Protein AF-A0A355QIZ3-F1 (afdb_monomer_lite)

Foldseek 3Di:
DVPVLVVVQVVVVVVVVVVVVVLVVVLVVVLVPDDPVCSVVSNVVSVVCCVPVVVCCLQPVQLCVQQAPVHPDGDCPDPVRNVSNVQSHQCDPNNDDDPPDRPPD

Structure (mmCIF, N/CA/C/O backbone):
data_AF-A0A355QIZ3-F1
#
_entry.id   AF-A0A355QIZ3-F1
#
loop_
_atom_site.group_PDB
_atom_site.id
_atom_site.type_symbol
_atom_site.label_atom_id
_atom_site.label_alt_id
_atom_site.label_comp_id
_atom_site.label_asym_id
_atom_site.label_entity_id
_atom_site.label_seq_id
_atom_site.pdbx_PDB_ins_code
_atom_site.Cartn_x
_atom_site.Cartn_y
_atom_site.Cartn_z
_atom_site.occupancy
_atom_site.B_iso_or_equiv
_atom_site.auth_seq_id
_atom_site.auth_comp_id
_atom_site.auth_asym_id
_atom_site.auth_atom_id
_atom_site.pdbx_PDB_model_num
ATOM 1 N N . MET A 1 1 ? 10.668 -21.746 -20.930 1.00 47.59 1 MET A N 1
ATOM 2 C CA . MET A 1 1 ? 10.768 -21.618 -19.464 1.00 47.59 1 MET A CA 1
ATOM 3 C C . MET A 1 1 ? 9.447 -21.060 -18.918 1.00 47.59 1 MET A C 1
ATOM 5 O O . MET A 1 1 ? 9.456 -20.136 -18.138 1.00 47.59 1 MET A O 1
ATOM 9 N N . MET A 1 2 ? 8.300 -21.641 -19.312 1.00 53.12 2 MET A N 1
ATOM 10 C CA . MET A 1 2 ? 6.946 -21.130 -18.993 1.00 53.12 2 MET A CA 1
ATOM 11 C C . MET A 1 2 ? 6.433 -21.500 -17.587 1.00 53.12 2 MET A C 1
ATOM 13 O O . MET A 1 2 ? 5.256 -21.334 -17.286 1.00 53.12 2 MET A O 1
ATOM 17 N N . GLY A 1 3 ? 7.290 -22.087 -16.752 1.00 60.09 3 GLY A N 1
ATOM 18 C CA . GLY A 1 3 ? 6.928 -22.477 -15.392 1.00 60.09 3 GLY A CA 1
ATOM 19 C C . GLY A 1 3 ? 7.207 -21.383 -14.370 1.00 60.09 3 GLY A C 1
ATOM 20 O O . GLY A 1 3 ? 6.487 -21.309 -13.388 1.00 60.09 3 GLY A O 1
ATOM 21 N N . ASP A 1 4 ? 8.213 -20.538 -14.591 1.00 66.38 4 ASP A N 1
ATOM 22 C CA . ASP A 1 4 ? 8.712 -19.615 -13.565 1.00 66.38 4 ASP A CA 1
ATOM 23 C C . ASP A 1 4 ? 7.880 -18.322 -13.491 1.00 66.38 4 ASP A C 1
ATOM 25 O O . ASP A 1 4 ? 7.643 -17.800 -12.400 1.00 66.38 4 ASP A O 1
ATOM 29 N N . ASP A 1 5 ? 7.343 -17.873 -14.628 1.00 70.31 5 ASP A N 1
ATOM 30 C CA . ASP A 1 5 ? 6.569 -16.630 -14.745 1.00 70.31 5 ASP A CA 1
ATOM 31 C C . ASP A 1 5 ? 5.273 -16.689 -13.912 1.00 70.31 5 ASP A C 1
ATOM 33 O O . ASP A 1 5 ? 4.962 -15.754 -13.177 1.00 70.31 5 ASP A O 1
ATOM 37 N N . ILE A 1 6 ? 4.571 -17.834 -13.908 1.00 76.19 6 ILE A N 1
ATOM 38 C CA . ILE A 1 6 ? 3.338 -18.026 -13.119 1.00 76.19 6 ILE A CA 1
ATOM 39 C C . ILE A 1 6 ? 3.612 -18.038 -11.604 1.00 76.19 6 ILE A C 1
ATOM 41 O O . ILE A 1 6 ? 2.784 -17.584 -10.811 1.00 76.19 6 ILE A O 1
ATOM 45 N N . PHE A 1 7 ? 4.770 -18.558 -11.174 1.00 78.38 7 PHE A N 1
ATOM 46 C CA . PHE A 1 7 ? 5.146 -18.572 -9.758 1.00 78.38 7 PHE A CA 1
ATOM 47 C C . PHE A 1 7 ? 5.500 -17.169 -9.276 1.00 78.38 7 PHE A C 1
ATOM 49 O O . PHE A 1 7 ? 5.104 -16.791 -8.171 1.00 78.38 7 PHE A O 1
ATOM 56 N N . ILE A 1 8 ? 6.214 -16.405 -10.104 1.00 79.12 8 ILE A N 1
ATOM 57 C CA . ILE A 1 8 ? 6.561 -15.011 -9.832 1.00 79.12 8 ILE A CA 1
ATOM 58 C C . ILE A 1 8 ? 5.293 -14.154 -9.793 1.00 79.12 8 ILE A C 1
ATOM 60 O O . ILE A 1 8 ? 5.085 -13.425 -8.825 1.00 79.12 8 ILE A O 1
ATOM 64 N N . GLU A 1 9 ? 4.408 -14.294 -10.778 1.00 76.62 9 GLU A N 1
ATOM 65 C CA . GLU A 1 9 ? 3.134 -13.576 -10.846 1.00 76.62 9 GLU A CA 1
ATOM 66 C C . GLU A 1 9 ? 2.270 -13.850 -9.600 1.00 76.62 9 GLU A C 1
ATOM 68 O O . GLU A 1 9 ? 1.844 -12.925 -8.901 1.00 76.62 9 GLU A O 1
ATOM 73 N N . ASN A 1 10 ? 2.096 -15.123 -9.234 1.00 82.44 10 ASN A N 1
ATOM 74 C CA . ASN A 1 10 ? 1.375 -15.500 -8.020 1.00 82.44 10 ASN A CA 1
ATOM 75 C C . ASN A 1 10 ? 2.050 -14.957 -6.747 1.00 82.44 10 ASN A C 1
ATOM 77 O O . ASN A 1 10 ? 1.364 -14.499 -5.833 1.00 82.44 10 ASN A O 1
ATOM 81 N N . TYR A 1 11 ? 3.384 -14.978 -6.670 1.00 82.50 11 TYR A N 1
ATOM 82 C CA . TYR A 1 11 ? 4.115 -14.406 -5.539 1.00 82.50 11 TYR A CA 1
ATOM 83 C C . TYR A 1 11 ? 3.855 -12.898 -5.403 1.00 82.50 11 TYR A C 1
ATOM 85 O O . TYR A 1 11 ? 3.556 -12.431 -4.300 1.00 82.50 11 TYR A O 1
ATOM 93 N N . TYR A 1 12 ? 3.885 -12.140 -6.501 1.00 79.69 12 TYR A N 1
ATOM 94 C CA . TYR A 1 12 ? 3.567 -10.710 -6.491 1.00 79.69 12 TYR A CA 1
ATOM 95 C C . TYR A 1 12 ? 2.130 -10.444 -6.024 1.00 79.69 12 TYR A C 1
ATOM 97 O O . TYR A 1 12 ? 1.926 -9.653 -5.102 1.00 79.69 12 TYR A O 1
ATOM 105 N N . PHE A 1 13 ? 1.129 -11.140 -6.570 1.00 80.69 13 PHE A N 1
ATOM 106 C CA . PHE A 1 13 ? -0.266 -10.908 -6.175 1.00 80.69 13 PHE A CA 1
ATOM 107 C C . PHE A 1 13 ? -0.554 -11.301 -4.720 1.00 80.69 13 PHE A C 1
ATOM 109 O O . PHE A 1 13 ? -1.237 -10.570 -4.000 1.00 80.69 13 PHE A O 1
ATOM 116 N N . VAL A 1 14 ? -0.002 -12.421 -4.248 1.00 86.50 14 VAL A N 1
ATOM 117 C CA . VAL A 1 14 ? -0.225 -12.900 -2.877 1.00 86.50 14 VAL A CA 1
ATOM 118 C C . VAL A 1 14 ? 0.477 -12.008 -1.848 1.00 86.50 14 VAL A C 1
ATOM 120 O O . VAL A 1 14 ? -0.107 -11.674 -0.813 1.00 86.50 14 VAL A O 1
ATOM 123 N N . THR A 1 15 ? 1.712 -11.576 -2.115 1.00 86.38 15 THR A N 1
ATOM 124 C CA . THR A 1 15 ? 2.468 -10.727 -1.176 1.00 86.38 15 THR A CA 1
ATOM 125 C C . THR A 1 15 ? 1.849 -9.342 -1.003 1.00 86.38 15 THR A C 1
ATOM 127 O O . THR A 1 15 ? 1.818 -8.832 0.119 1.00 86.38 15 THR A O 1
ATOM 130 N N . VAL A 1 16 ? 1.270 -8.763 -2.060 1.00 84.44 16 VAL A N 1
ATOM 131 C CA . VAL A 1 16 ? 0.540 -7.486 -1.977 1.00 84.44 16 VAL A CA 1
ATOM 132 C C . VAL A 1 16 ? -0.658 -7.590 -1.027 1.00 84.44 16 VAL A C 1
ATOM 134 O O . VAL A 1 16 ? -0.871 -6.696 -0.205 1.00 84.44 16 VAL A O 1
ATOM 137 N N . VAL A 1 17 ? -1.405 -8.699 -1.060 1.00 86.12 17 VAL A N 1
ATOM 138 C CA . VAL A 1 17 ? -2.526 -8.929 -0.131 1.00 86.12 17 VAL A CA 1
ATOM 139 C C . VAL A 1 17 ? -2.033 -9.042 1.316 1.00 86.12 17 VAL A C 1
ATOM 141 O O . VAL A 1 17 ? -2.612 -8.432 2.219 1.00 86.12 17 VAL A O 1
ATOM 144 N N . PHE A 1 18 ? -0.929 -9.754 1.557 1.00 87.62 18 PHE A N 1
ATOM 145 C CA . PHE A 1 18 ? -0.339 -9.839 2.898 1.00 87.62 18 PHE A CA 1
ATOM 146 C C . PHE A 1 18 ? 0.154 -8.483 3.420 1.00 87.62 18 PHE A C 1
ATOM 148 O O . PHE A 1 18 ? -0.042 -8.174 4.597 1.00 87.62 18 PHE A O 1
ATOM 155 N N . MET A 1 19 ? 0.720 -7.640 2.555 1.00 87.31 19 MET A N 1
ATOM 156 C CA . MET A 1 19 ? 1.114 -6.270 2.902 1.00 87.31 19 MET A CA 1
ATOM 157 C C . MET A 1 19 ? -0.095 -5.428 3.347 1.00 87.31 19 MET A C 1
ATOM 159 O O . MET A 1 19 ? -0.026 -4.668 4.316 1.00 87.31 19 MET A O 1
ATOM 163 N N . TRP A 1 20 ? -1.245 -5.604 2.697 1.00 83.62 20 TRP A N 1
ATOM 164 C CA . TRP A 1 20 ? -2.499 -4.970 3.106 1.00 83.62 20 TRP A CA 1
ATOM 165 C C . TRP A 1 20 ? -3.005 -5.459 4.465 1.00 83.62 20 TRP A C 1
ATOM 167 O O . TRP A 1 20 ? -3.462 -4.654 5.281 1.00 83.62 20 TRP A O 1
ATOM 177 N N . PHE A 1 21 ? -2.856 -6.750 4.769 1.00 86.81 21 PHE A N 1
ATOM 178 C CA . PHE A 1 21 ? -3.229 -7.283 6.080 1.00 86.81 21 PHE A CA 1
ATOM 179 C C . PHE A 1 21 ? -2.403 -6.716 7.240 1.00 86.81 21 PHE A C 1
ATOM 181 O O . PHE A 1 21 ? -2.930 -6.636 8.351 1.00 86.81 21 PHE A O 1
ATOM 188 N N . LEU A 1 22 ? -1.181 -6.223 7.010 1.00 87.69 22 LEU A N 1
ATOM 189 C CA . LEU A 1 22 ? -0.422 -5.513 8.052 1.00 87.69 22 LEU A CA 1
ATOM 190 C C . LEU A 1 22 ? -1.141 -4.249 8.541 1.00 87.69 22 LEU A C 1
ATOM 192 O O . LEU A 1 22 ? -1.088 -3.929 9.728 1.00 87.69 22 LEU A O 1
ATOM 196 N N . HIS A 1 23 ? -1.875 -3.567 7.661 1.00 84.25 23 HIS A N 1
ATOM 197 C CA . HIS A 1 23 ? -2.628 -2.369 8.023 1.00 84.25 23 HIS A CA 1
ATOM 198 C C . HIS A 1 23 ? -3.847 -2.712 8.889 1.00 84.25 23 HIS A C 1
ATOM 200 O O . HIS A 1 23 ? -4.133 -2.029 9.874 1.00 84.25 23 HIS A O 1
ATOM 206 N N . VAL A 1 24 ? -4.528 -3.819 8.571 1.00 84.38 24 VAL A N 1
ATOM 207 C CA . VAL A 1 24 ? -5.609 -4.372 9.404 1.00 84.38 24 VAL A CA 1
ATOM 208 C C . VAL A 1 24 ? -5.062 -4.822 10.762 1.00 84.38 24 VAL A C 1
ATOM 210 O O . VAL A 1 24 ? -5.678 -4.555 11.796 1.00 84.38 24 VAL A O 1
ATOM 213 N N . GLY A 1 25 ? -3.873 -5.432 10.776 1.00 85.06 25 GLY A N 1
ATOM 214 C CA . GLY A 1 25 ? -3.146 -5.793 11.991 1.00 85.06 25 GLY A CA 1
ATOM 215 C C . GLY A 1 25 ? -2.894 -4.580 12.886 1.00 85.06 25 GLY A C 1
ATOM 216 O O . GLY A 1 25 ? -3.317 -4.575 14.043 1.00 85.06 25 GLY A O 1
ATOM 217 N N . PHE A 1 26 ? -2.305 -3.516 12.338 1.00 81.81 26 PHE A N 1
ATOM 218 C CA . PHE A 1 26 ? -2.025 -2.287 13.082 1.00 81.81 26 PHE A CA 1
ATOM 219 C C . PHE A 1 26 ? -3.303 -1.604 13.593 1.00 81.81 26 PHE A C 1
ATOM 221 O O . PHE A 1 26 ? -3.368 -1.199 14.754 1.00 81.81 26 PHE A O 1
ATOM 228 N N . MET A 1 27 ? -4.363 -1.572 12.779 1.00 83.94 27 MET A N 1
ATOM 229 C CA . MET A 1 27 ? -5.677 -1.074 13.194 1.00 83.94 27 MET A CA 1
ATOM 230 C C . MET A 1 27 ? -6.243 -1.864 14.382 1.00 83.94 27 MET A C 1
ATOM 232 O O . MET A 1 27 ? -6.716 -1.265 15.348 1.00 83.94 27 MET A O 1
ATOM 236 N N . SER A 1 28 ? -6.203 -3.200 14.322 1.00 84.06 28 SER A N 1
ATOM 237 C CA . SER A 1 28 ? -6.721 -4.067 15.389 1.00 84.06 28 SER A CA 1
ATOM 238 C C . SER A 1 28 ? -5.928 -3.917 16.691 1.00 84.06 28 SER A C 1
ATOM 240 O O . SER A 1 28 ? -6.517 -3.874 17.774 1.00 84.06 28 SER A O 1
ATOM 242 N N . TYR A 1 29 ? -4.609 -3.741 16.584 1.00 86.56 29 TYR A N 1
ATOM 243 C CA . TYR A 1 29 ? -3.725 -3.494 17.715 1.00 86.56 29 TYR A CA 1
ATOM 244 C C . TYR A 1 29 ? -4.018 -2.141 18.380 1.00 86.56 29 TYR A C 1
ATOM 246 O O . TYR A 1 29 ? -4.252 -2.079 19.589 1.00 86.56 29 TYR A O 1
ATOM 254 N N . GLU A 1 30 ? -4.086 -1.057 17.603 1.00 81.38 30 GLU A N 1
ATOM 255 C CA . GLU A 1 30 ? -4.390 0.274 18.140 1.00 81.38 30 GLU A CA 1
ATOM 256 C C . GLU A 1 30 ? -5.802 0.355 18.738 1.00 81.38 30 GLU A C 1
ATOM 258 O O . GLU A 1 30 ? -6.010 0.994 19.774 1.00 81.38 30 GLU A O 1
ATOM 263 N N . ALA A 1 31 ? -6.780 -0.308 18.114 1.00 81.06 31 ALA A N 1
ATOM 264 C CA . ALA A 1 31 ? -8.137 -0.405 18.637 1.00 81.06 31 ALA A CA 1
ATOM 265 C C . ALA A 1 31 ? -8.173 -1.159 19.978 1.00 81.06 31 ALA A C 1
ATOM 267 O O . ALA A 1 31 ? -8.865 -0.713 20.896 1.00 81.06 31 ALA A O 1
ATOM 268 N N . GLY A 1 32 ? -7.392 -2.238 20.120 1.00 81.50 32 GLY A N 1
ATOM 269 C CA . GLY A 1 32 ? -7.321 -3.067 21.328 1.00 81.50 32 GLY A CA 1
ATOM 270 C C . GLY A 1 32 ? -6.705 -2.372 22.547 1.00 81.50 32 GLY A C 1
ATOM 271 O O . GLY A 1 32 ? -7.140 -2.615 23.671 1.00 81.50 32 GLY A O 1
ATOM 272 N N . VAL A 1 33 ? -5.739 -1.470 22.340 1.00 86.06 33 VAL A N 1
ATOM 273 C CA . VAL A 1 33 ? -5.101 -0.691 23.424 1.00 86.06 33 VAL A CA 1
ATOM 274 C C . VAL A 1 33 ? -5.902 0.577 23.774 1.00 86.06 33 VAL A C 1
ATOM 276 O O . VAL A 1 33 ? -5.768 1.143 24.862 1.00 86.06 33 VAL A O 1
ATOM 279 N N . SER A 1 34 ? -6.772 1.040 22.874 1.00 79.38 34 SER A N 1
ATOM 280 C CA . SER A 1 34 ? -7.569 2.250 23.088 1.00 79.38 34 SER A CA 1
ATOM 281 C C . SER A 1 34 ? -8.718 2.053 24.093 1.00 79.38 34 SER A C 1
ATOM 283 O O . SER A 1 34 ? -9.331 0.991 24.200 1.00 79.38 34 SER A O 1
ATOM 285 N N . ARG A 1 35 ? -9.072 3.109 24.845 1.00 84.50 35 ARG A N 1
ATOM 286 C CA . ARG A 1 35 ? -10.278 3.084 25.698 1.00 84.50 35 ARG A CA 1
ATOM 287 C C . ARG A 1 35 ? -11.524 2.889 24.831 1.00 84.50 35 ARG A C 1
ATOM 289 O O . ARG A 1 35 ? -11.655 3.567 23.818 1.00 84.50 35 ARG A O 1
ATOM 296 N N . ARG A 1 36 ? -12.493 2.086 25.303 1.00 74.25 36 ARG A N 1
ATOM 297 C CA . ARG A 1 36 ? -13.731 1.724 24.568 1.00 74.25 36 ARG A CA 1
ATOM 298 C C . ARG A 1 36 ? -14.440 2.895 23.877 1.00 74.25 36 ARG A C 1
ATOM 300 O O . ARG A 1 36 ? -14.942 2.738 22.773 1.00 74.25 36 ARG A O 1
ATOM 307 N N . LYS A 1 37 ? -14.438 4.076 24.498 1.00 82.25 37 LYS A N 1
ATOM 308 C CA . LYS A 1 37 ? -15.048 5.298 23.948 1.00 82.25 37 LYS A CA 1
ATOM 309 C C . LYS A 1 37 ? -14.382 5.844 22.674 1.00 82.25 37 LYS A C 1
ATOM 311 O O . LYS A 1 37 ? -15.028 6.566 21.929 1.00 82.25 37 LYS A O 1
ATOM 316 N N . ASN A 1 38 ? -13.121 5.498 22.414 1.00 81.19 38 ASN A N 1
ATOM 317 C CA . ASN A 1 38 ? -12.338 6.010 21.287 1.00 81.19 38 ASN A CA 1
ATOM 318 C C . ASN A 1 38 ? -12.068 4.947 20.209 1.00 81.19 38 ASN A C 1
ATOM 320 O O . ASN A 1 38 ? -11.480 5.279 19.185 1.00 81.19 38 ASN A O 1
ATOM 324 N N . VAL A 1 39 ? -12.519 3.702 20.405 1.00 80.69 39 VAL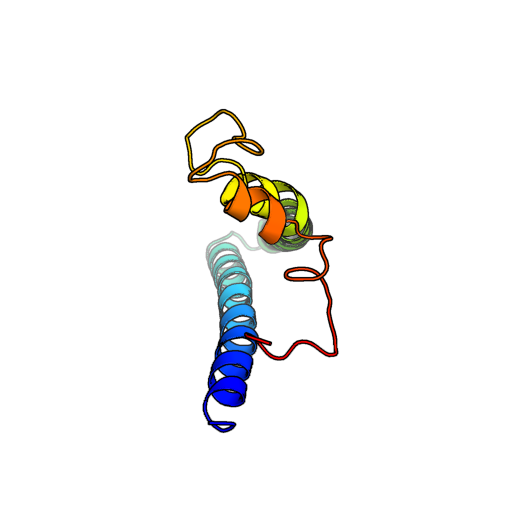 A N 1
ATOM 325 C CA . VAL A 1 39 ? -12.279 2.581 19.477 1.00 80.69 39 VAL A CA 1
ATOM 326 C C . VAL A 1 39 ? -12.787 2.903 18.072 1.00 80.69 39 VAL A C 1
ATOM 328 O O . VAL A 1 39 ? -12.067 2.703 17.101 1.00 80.69 39 VAL A O 1
ATOM 331 N N . MET A 1 40 ? -13.988 3.481 17.961 1.00 78.69 40 MET A N 1
ATOM 332 C CA . MET A 1 40 ? -14.568 3.857 16.665 1.00 78.69 40 MET A CA 1
ATOM 333 C C . MET A 1 40 ? -13.772 4.960 15.962 1.00 78.69 40 MET A C 1
ATOM 335 O O . MET A 1 40 ? -13.551 4.880 14.760 1.00 78.69 40 MET A O 1
ATOM 339 N N . SER A 1 41 ? -13.292 5.964 16.701 1.00 80.25 41 SER A N 1
ATOM 340 C CA . SER A 1 41 ? -12.474 7.040 16.124 1.00 80.25 41 SER A CA 1
ATOM 341 C C . SER A 1 41 ? -11.108 6.515 15.660 1.00 80.25 41 SER A C 1
ATOM 343 O O . SER A 1 41 ? -10.661 6.824 14.556 1.00 80.25 41 SER A O 1
ATOM 345 N N . THR A 1 42 ? -10.488 5.629 16.449 1.00 79.56 42 THR A N 1
ATOM 346 C CA . THR A 1 42 ? -9.224 4.965 16.098 1.00 79.56 42 THR A CA 1
ATOM 347 C C . THR A 1 42 ? -9.373 4.021 14.898 1.00 79.56 42 THR A C 1
ATOM 349 O O . THR A 1 42 ? -8.496 3.988 14.038 1.00 79.56 42 THR A O 1
ATOM 352 N N . ALA A 1 43 ? -10.472 3.275 14.793 1.00 80.06 43 ALA A N 1
ATOM 353 C CA . ALA A 1 43 ? -10.721 2.408 13.643 1.00 80.06 43 ALA A CA 1
ATOM 354 C C . ALA A 1 43 ? -10.940 3.227 12.360 1.00 80.06 43 ALA A C 1
ATOM 356 O O . ALA A 1 43 ? -10.310 2.957 11.339 1.00 80.06 43 ALA A O 1
ATOM 357 N N . VAL A 1 44 ? -11.763 4.281 12.425 1.00 84.94 44 VAL A N 1
ATOM 358 C CA . VAL A 1 44 ? -12.064 5.134 11.265 1.00 84.94 44 VAL A CA 1
ATOM 359 C C . VAL A 1 44 ? -10.816 5.842 10.745 1.00 84.94 44 VAL A C 1
ATOM 361 O O . VAL A 1 44 ? -10.609 5.839 9.534 1.00 84.94 44 VAL A O 1
ATOM 364 N N . LYS A 1 45 ? -9.945 6.385 11.615 1.00 84.31 45 LYS A N 1
ATOM 365 C CA . LYS A 1 45 ? -8.698 7.007 11.133 1.00 84.31 45 LYS A CA 1
ATOM 366 C C . LYS A 1 45 ? -7.862 6.020 10.319 1.00 84.31 45 LYS A C 1
ATOM 368 O O . LYS A 1 45 ? -7.403 6.380 9.250 1.00 84.31 45 LYS A O 1
ATOM 373 N N . ASN A 1 46 ?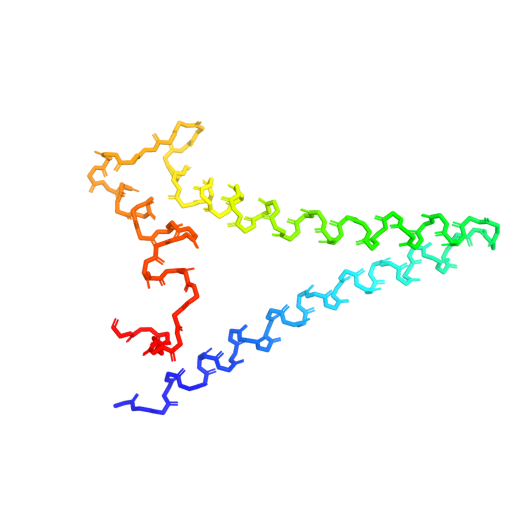 -7.722 4.776 10.776 1.00 85.44 46 ASN A N 1
ATOM 374 C CA . ASN A 1 46 ? -6.865 3.789 10.126 1.00 85.44 46 ASN A CA 1
ATOM 375 C C . ASN A 1 46 ? -7.453 3.320 8.790 1.00 85.44 46 ASN A C 1
ATOM 377 O O . ASN A 1 46 ? -6.720 3.209 7.812 1.00 85.44 46 ASN A O 1
ATOM 381 N N . ILE A 1 47 ? -8.774 3.128 8.714 1.00 84.38 47 ILE A N 1
ATOM 382 C CA . ILE A 1 47 ? -9.453 2.786 7.454 1.00 84.38 47 ILE A CA 1
ATOM 383 C C . ILE A 1 47 ? -9.322 3.931 6.442 1.00 84.38 47 ILE A C 1
ATOM 385 O O . ILE A 1 47 ? -9.023 3.685 5.274 1.00 84.38 47 ILE A O 1
ATOM 389 N N . MET A 1 48 ? -9.489 5.183 6.879 1.00 85.31 48 MET A N 1
ATOM 390 C CA . MET A 1 48 ? -9.310 6.336 5.992 1.00 85.31 48 MET A CA 1
ATOM 391 C C . MET A 1 48 ? -7.858 6.501 5.541 1.00 85.31 48 MET A C 1
ATOM 393 O O . MET A 1 48 ? -7.628 6.834 4.381 1.00 85.31 48 MET A O 1
ATOM 397 N N . THR A 1 49 ? -6.879 6.227 6.409 1.00 85.12 49 THR A N 1
ATOM 398 C CA . THR A 1 49 ? -5.463 6.250 6.023 1.00 85.12 49 THR A CA 1
ATOM 399 C C . THR A 1 49 ? -5.203 5.270 4.891 1.00 85.12 49 THR A C 1
ATOM 401 O O . THR A 1 49 ? -4.603 5.647 3.896 1.00 85.12 49 THR A O 1
ATOM 404 N N . ILE A 1 50 ? -5.705 4.042 4.996 1.00 84.88 50 ILE A N 1
ATOM 405 C CA . ILE A 1 50 ? -5.551 3.039 3.943 1.00 84.88 50 ILE A CA 1
ATOM 406 C C . ILE A 1 50 ? -6.220 3.510 2.638 1.00 84.88 50 ILE A C 1
ATOM 408 O O . ILE A 1 50 ? -5.597 3.490 1.580 1.00 84.88 50 ILE A O 1
ATOM 412 N N . ALA A 1 51 ? -7.455 4.017 2.714 1.00 85.31 51 ALA A N 1
ATOM 413 C CA . ALA A 1 51 ? -8.199 4.484 1.542 1.00 85.31 51 ALA A CA 1
ATOM 414 C C . ALA A 1 51 ? -7.530 5.663 0.811 1.00 85.31 51 ALA A C 1
ATOM 416 O O . ALA A 1 51 ? -7.669 5.786 -0.403 1.00 85.31 51 ALA A O 1
ATOM 417 N N . VAL A 1 52 ? -6.812 6.531 1.530 1.00 86.62 52 VAL A N 1
ATOM 418 C CA . VAL A 1 52 ? -6.144 7.708 0.952 1.00 86.62 52 VAL A CA 1
ATOM 419 C C . VAL A 1 52 ? -4.709 7.397 0.532 1.00 86.62 52 VAL A C 1
ATOM 421 O O . VAL A 1 52 ? -4.275 7.821 -0.539 1.00 86.62 52 VAL A O 1
ATOM 424 N N . VAL A 1 53 ? -3.962 6.652 1.348 1.00 86.62 53 VAL A N 1
ATOM 425 C CA . VAL A 1 53 ? -2.538 6.385 1.112 1.00 86.62 53 VAL A CA 1
ATOM 426 C C . VAL A 1 53 ? -2.337 5.448 -0.070 1.00 86.62 53 VAL A C 1
ATOM 428 O O . VAL A 1 53 ? -1.413 5.682 -0.840 1.00 86.62 53 VAL A O 1
ATOM 431 N N . THR A 1 54 ? -3.194 4.445 -0.282 1.00 84.38 54 THR A N 1
ATOM 432 C CA . THR A 1 54 ? -3.052 3.540 -1.434 1.00 84.38 54 THR A CA 1
ATOM 433 C C . THR A 1 54 ? -3.073 4.279 -2.775 1.00 84.38 54 THR A C 1
ATOM 435 O O . THR A 1 54 ? -2.095 4.159 -3.513 1.00 84.38 54 THR A O 1
ATOM 438 N N . PRO A 1 55 ? -4.119 5.052 -3.128 1.00 82.75 55 PRO A N 1
ATOM 439 C CA . PRO A 1 55 ? -4.121 5.772 -4.395 1.00 82.75 55 PRO A CA 1
ATOM 440 C C . PRO A 1 55 ? -3.059 6.877 -4.427 1.00 82.75 55 PRO A C 1
ATOM 442 O O . PRO A 1 55 ? -2.4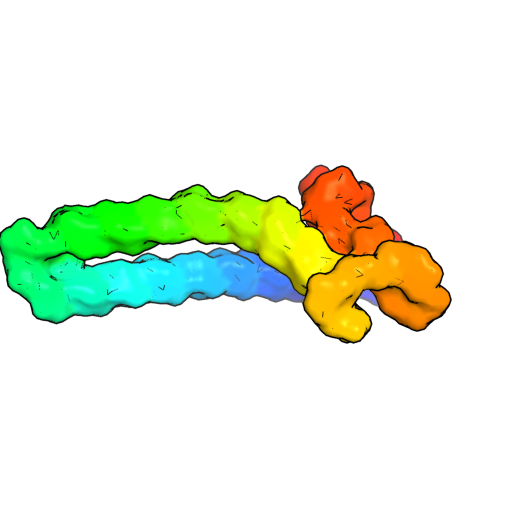24 7.072 -5.460 1.00 82.75 55 PRO A O 1
ATOM 445 N N . ALA A 1 56 ? -2.803 7.570 -3.310 1.00 84.75 56 ALA A N 1
ATOM 446 C CA . ALA A 1 56 ? -1.754 8.590 -3.262 1.00 84.75 56 ALA A CA 1
ATOM 447 C C . ALA A 1 56 ? -0.365 7.998 -3.549 1.00 84.75 56 ALA A C 1
ATOM 449 O O . ALA A 1 56 ? 0.418 8.581 -4.298 1.00 84.75 56 ALA A O 1
ATOM 450 N N . PHE A 1 57 ? -0.069 6.820 -3.004 1.00 81.06 57 PHE A N 1
ATOM 451 C CA . PHE A 1 57 ? 1.181 6.124 -3.264 1.00 81.06 57 PHE A CA 1
ATOM 452 C C . PHE A 1 57 ? 1.229 5.558 -4.685 1.00 81.06 57 PHE A C 1
ATOM 454 O O . PHE A 1 57 ? 2.264 5.673 -5.327 1.00 81.06 57 PHE A O 1
ATOM 461 N N . TYR A 1 58 ? 0.125 5.027 -5.215 1.00 78.69 58 TYR A N 1
ATOM 462 C CA . TYR A 1 58 ? 0.090 4.503 -6.583 1.00 78.69 58 TYR A CA 1
ATOM 463 C C . TYR A 1 58 ? 0.348 5.582 -7.642 1.00 78.69 58 TYR A C 1
ATOM 465 O O . TYR A 1 58 ? 1.092 5.348 -8.585 1.00 78.69 58 TYR A O 1
ATOM 473 N N . TYR A 1 59 ? -0.210 6.784 -7.481 1.00 75.50 59 TYR A N 1
ATOM 474 C CA . TYR A 1 59 ? -0.016 7.851 -8.465 1.00 75.50 59 TYR A CA 1
ATOM 475 C C . TYR A 1 59 ? 1.215 8.714 -8.182 1.00 75.50 59 TYR A C 1
ATOM 477 O O . TYR A 1 59 ? 2.041 8.919 -9.068 1.00 75.50 59 TYR A O 1
ATOM 485 N N . ALA A 1 60 ? 1.353 9.231 -6.959 1.00 76.38 60 ALA A N 1
ATOM 486 C CA . ALA A 1 60 ? 2.431 10.159 -6.620 1.00 76.38 60 ALA A CA 1
ATOM 487 C C . ALA A 1 60 ? 3.676 9.431 -6.100 1.00 76.38 60 ALA A C 1
ATOM 489 O O . ALA A 1 60 ? 4.787 9.744 -6.515 1.00 76.38 60 ALA A O 1
ATOM 490 N N . GLY A 1 61 ? 3.501 8.441 -5.220 1.00 73.81 61 GLY A N 1
ATOM 491 C CA . GLY A 1 61 ? 4.615 7.677 -4.646 1.00 73.81 61 GLY A CA 1
ATOM 492 C C . GLY A 1 61 ? 5.381 6.866 -5.689 1.00 73.81 61 GLY A C 1
ATOM 493 O O . GLY A 1 61 ? 6.606 6.904 -5.705 1.00 73.81 61 GLY A O 1
ATOM 494 N N . TRP A 1 62 ? 4.666 6.204 -6.595 1.00 75.25 62 TRP A N 1
ATOM 495 C CA . TRP A 1 62 ? 5.228 5.417 -7.689 1.00 75.25 62 TRP A CA 1
ATOM 496 C C . TRP A 1 62 ? 6.024 6.300 -8.648 1.00 75.25 62 TRP A C 1
ATOM 498 O O . TRP A 1 62 ? 7.202 6.056 -8.894 1.00 75.25 62 TRP A O 1
ATOM 508 N N . TYR A 1 63 ? 5.425 7.409 -9.089 1.00 70.44 63 TYR A N 1
ATOM 509 C CA . TYR A 1 63 ? 6.103 8.384 -9.936 1.00 70.44 63 TYR A CA 1
ATOM 510 C C . TYR A 1 63 ? 7.358 8.957 -9.264 1.00 70.44 63 TYR A C 1
ATOM 512 O O . TYR A 1 63 ? 8.422 9.008 -9.878 1.00 70.44 63 TYR A O 1
ATOM 520 N N . THR A 1 64 ? 7.276 9.353 -7.990 1.00 72.38 64 THR A N 1
ATOM 521 C CA . THR A 1 64 ? 8.445 9.857 -7.263 1.00 72.38 64 THR A CA 1
ATOM 522 C C . THR A 1 64 ? 9.509 8.774 -7.083 1.00 72.38 64 THR A C 1
ATOM 524 O O . THR A 1 64 ? 10.680 9.062 -7.282 1.00 72.38 64 THR A O 1
ATOM 527 N N . TYR A 1 65 ? 9.138 7.531 -6.777 1.00 71.44 65 TYR A N 1
ATOM 528 C CA . TYR A 1 65 ? 10.091 6.434 -6.590 1.00 71.44 65 TYR A CA 1
ATOM 529 C C . TYR A 1 65 ? 10.917 6.149 -7.852 1.00 71.44 65 TYR A C 1
ATOM 531 O O . TYR A 1 65 ? 12.133 6.002 -7.762 1.00 71.44 65 TYR A O 1
ATOM 539 N N . PHE A 1 66 ? 10.278 6.138 -9.024 1.00 69.62 66 PHE A N 1
ATOM 540 C CA . PHE A 1 66 ? 10.949 5.827 -10.288 1.00 69.62 66 PHE A CA 1
ATOM 541 C C . PHE A 1 66 ? 11.601 7.039 -10.968 1.00 69.62 66 PHE A C 1
ATOM 543 O O . PHE A 1 66 ? 12.606 6.883 -11.654 1.00 69.62 66 PHE A O 1
ATOM 550 N N . CYS A 1 67 ? 11.087 8.259 -10.775 1.00 66.12 67 CYS A N 1
ATOM 551 C CA . CYS A 1 67 ? 11.653 9.456 -11.413 1.00 66.12 67 CYS A CA 1
ATOM 552 C C . CYS A 1 67 ? 12.712 10.195 -10.581 1.00 66.12 67 CYS A C 1
ATOM 554 O O . CYS A 1 67 ? 13.399 11.058 -11.132 1.00 66.12 67 CYS A O 1
ATOM 556 N N . PHE A 1 68 ? 12.854 9.896 -9.284 1.00 69.25 68 PHE A N 1
ATOM 557 C CA . PHE A 1 68 ? 13.777 10.587 -8.367 1.00 69.25 68 PHE A CA 1
ATOM 558 C C . PHE A 1 68 ? 14.992 9.725 -7.970 1.00 69.25 68 PHE A C 1
ATOM 560 O O . PHE A 1 68 ? 15.537 9.887 -6.878 1.00 69.25 68 PHE A O 1
ATOM 567 N N . SER A 1 69 ? 15.469 8.814 -8.827 1.00 64.00 69 SER A N 1
ATOM 568 C CA . SER A 1 69 ? 16.633 7.980 -8.470 1.00 64.00 69 SER A CA 1
ATOM 569 C C . SER A 1 69 ? 17.954 8.759 -8.387 1.00 64.00 69 SER A C 1
ATOM 571 O O . SER A 1 69 ? 18.852 8.370 -7.643 1.00 64.00 69 SER A O 1
ATOM 573 N N . GLY A 1 70 ? 18.051 9.917 -9.054 1.00 60.84 70 GLY A N 1
ATOM 574 C CA . GLY A 1 70 ? 19.188 10.842 -8.958 1.00 60.84 70 GLY A CA 1
ATOM 575 C C . GLY A 1 70 ? 19.134 11.853 -7.797 1.00 60.84 70 GLY A C 1
ATOM 576 O O . GLY A 1 70 ? 20.036 12.684 -7.684 1.00 60.84 70 GLY A O 1
ATOM 577 N N . GLY A 1 71 ? 18.096 11.830 -6.950 1.00 64.69 71 GLY A N 1
ATOM 578 C CA . GLY A 1 71 ? 17.909 12.763 -5.829 1.00 64.69 71 GLY A CA 1
ATOM 579 C C . GLY A 1 71 ? 16.586 13.536 -5.883 1.00 64.69 71 GLY A C 1
ATOM 580 O O . GLY A 1 71 ? 15.638 13.131 -6.537 1.00 64.69 71 GLY A O 1
ATOM 581 N N . PHE A 1 72 ? 16.504 14.682 -5.196 1.00 62.97 72 PHE A N 1
ATOM 582 C CA . PHE A 1 72 ? 15.264 15.473 -5.051 1.00 62.97 72 PHE A CA 1
ATOM 583 C C . PHE A 1 72 ? 14.756 16.152 -6.340 1.00 62.97 72 PHE A C 1
ATOM 585 O O . PHE A 1 72 ? 13.714 16.805 -6.315 1.00 62.97 72 PHE A O 1
ATOM 592 N N . ILE A 1 73 ? 15.492 16.041 -7.446 1.00 65.75 73 ILE A N 1
ATOM 593 C CA . ILE A 1 73 ? 15.123 16.611 -8.743 1.00 65.75 73 ILE A CA 1
ATOM 594 C C . ILE A 1 73 ? 14.767 15.442 -9.661 1.00 65.75 73 ILE A C 1
ATOM 596 O O . ILE A 1 73 ? 15.599 14.549 -9.819 1.00 65.75 73 ILE A O 1
ATOM 600 N N . PRO A 1 74 ? 13.575 15.436 -10.284 1.00 62.47 74 PRO A N 1
ATOM 601 C CA . PRO A 1 74 ? 13.216 14.391 -11.227 1.00 62.47 74 PRO A CA 1
ATOM 602 C C . PRO A 1 74 ? 14.190 14.411 -12.409 1.00 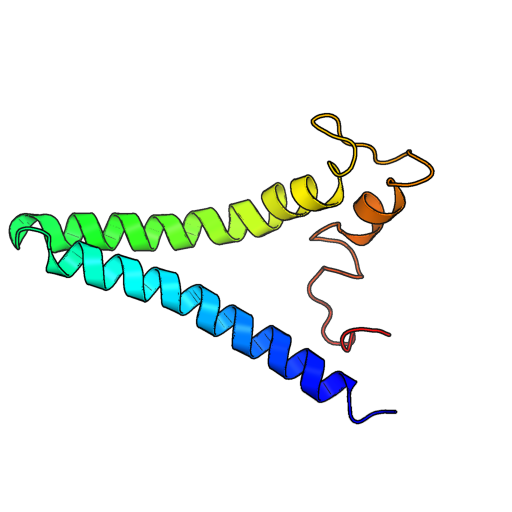62.47 74 PRO A C 1
ATOM 604 O O . PRO A 1 74 ? 14.440 15.467 -12.997 1.00 62.47 74 PRO A O 1
ATOM 607 N N . THR A 1 75 ? 14.731 13.247 -12.773 1.00 64.94 75 THR A N 1
ATOM 608 C CA . THR A 1 75 ? 15.740 13.104 -13.838 1.00 64.94 75 THR A CA 1
ATOM 609 C C . THR A 1 75 ? 15.213 12.353 -15.071 1.00 64.94 75 THR A C 1
ATOM 611 O O . THR A 1 75 ? 15.804 11.347 -15.460 1.00 64.94 75 THR A O 1
ATOM 614 N N . PRO A 1 76 ? 14.146 12.830 -15.748 1.00 62.22 76 PRO A N 1
ATOM 615 C CA . PRO A 1 76 ? 13.528 12.116 -16.870 1.00 62.22 76 PRO A CA 1
ATOM 616 C C . PRO A 1 76 ? 14.428 12.008 -18.114 1.00 62.22 76 PRO A C 1
ATOM 618 O O . PRO A 1 76 ? 14.284 11.076 -18.889 1.00 62.22 76 PRO A O 1
ATOM 621 N N . ASN A 1 77 ? 15.388 12.925 -18.298 1.00 60.06 77 ASN A N 1
ATOM 622 C CA . ASN A 1 77 ? 16.280 12.965 -19.471 1.00 60.06 77 ASN A CA 1
ATOM 623 C C . ASN A 1 77 ? 17.727 12.543 -19.160 1.00 60.06 77 ASN A C 1
ATOM 625 O O . ASN A 1 77 ? 18.642 12.846 -19.927 1.00 60.06 77 ASN A O 1
ATOM 629 N N . ASN A 1 78 ? 17.975 11.912 -18.008 1.00 63.72 78 ASN A N 1
ATOM 630 C CA . ASN A 1 78 ? 19.326 11.498 -17.646 1.00 63.72 78 ASN A CA 1
ATOM 631 C C . ASN A 1 78 ? 19.684 10.176 -18.355 1.00 63.72 78 ASN A C 1
ATOM 633 O O . ASN A 1 78 ? 18.887 9.242 -18.310 1.00 63.72 78 ASN A O 1
ATOM 637 N N . PRO A 1 79 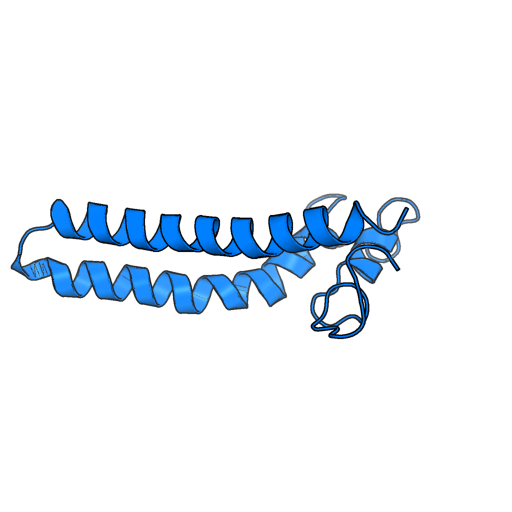? 20.861 10.054 -18.991 1.00 59.50 79 PRO A N 1
ATOM 638 C CA . PRO A 1 79 ? 21.224 8.865 -19.768 1.00 59.50 79 PRO A CA 1
ATOM 639 C C . PRO A 1 79 ? 21.385 7.583 -18.934 1.00 59.50 79 PRO A C 1
ATOM 641 O O . PRO A 1 79 ? 21.431 6.503 -19.512 1.00 59.50 79 PRO A O 1
ATOM 644 N N . ILE A 1 80 ? 21.474 7.690 -17.602 1.00 60.53 80 ILE A N 1
ATOM 645 C CA . ILE A 1 80 ? 21.611 6.540 -16.694 1.00 60.53 80 ILE A CA 1
ATOM 646 C C . ILE A 1 80 ? 20.273 6.210 -16.011 1.00 60.53 80 ILE A C 1
ATOM 648 O O . ILE A 1 80 ? 19.914 5.044 -15.913 1.00 60.53 80 ILE A O 1
ATOM 652 N N . HIS A 1 81 ? 19.513 7.233 -15.608 1.00 57.66 81 HIS A N 1
ATOM 653 C CA . HIS A 1 81 ? 18.332 7.096 -14.741 1.00 57.66 81 HIS A CA 1
ATOM 654 C C . HIS A 1 81 ? 16.996 7.517 -15.387 1.00 57.66 81 HIS A C 1
ATOM 656 O O . HIS A 1 81 ? 15.929 7.350 -14.806 1.00 57.66 81 HIS A O 1
ATOM 662 N N . GLY A 1 82 ? 17.021 8.080 -16.599 1.00 59.09 82 GLY A N 1
ATOM 663 C CA . GLY A 1 82 ? 15.824 8.577 -17.289 1.00 59.09 82 GLY A CA 1
ATOM 664 C C . GLY A 1 82 ? 14.919 7.471 -17.827 1.00 59.09 82 GLY A C 1
ATOM 665 O O . GLY A 1 82 ? 13.706 7.651 -17.900 1.00 59.09 82 GLY A O 1
ATOM 666 N N . ALA A 1 83 ? 15.489 6.300 -18.134 1.00 61.66 83 ALA A N 1
ATOM 667 C CA . ALA A 1 83 ? 14.716 5.127 -18.528 1.00 61.66 83 ALA A CA 1
ATOM 668 C C . ALA A 1 83 ? 13.751 4.713 -17.405 1.00 61.66 83 ALA A C 1
ATOM 670 O O . ALA A 1 83 ? 12.568 4.525 -17.654 1.00 61.66 83 ALA A O 1
ATOM 671 N N . GLU A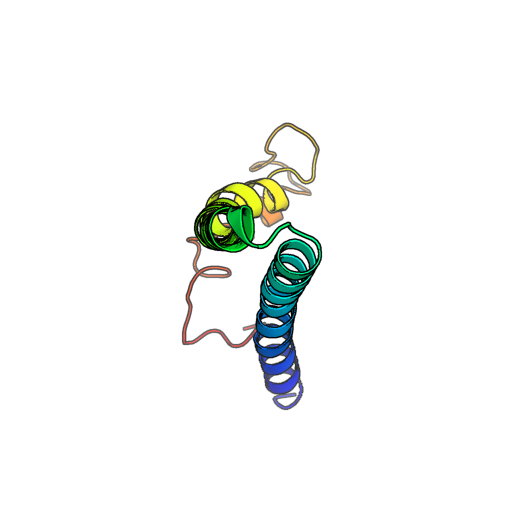 1 84 ? 14.226 4.658 -16.161 1.00 64.25 84 GLU A N 1
ATOM 672 C CA . GLU A 1 84 ? 13.457 4.264 -14.969 1.00 64.25 84 GLU A CA 1
ATOM 673 C C . GLU A 1 84 ? 12.177 5.101 -14.813 1.00 64.25 84 GLU A C 1
ATOM 675 O O . GLU A 1 84 ? 11.100 4.565 -14.565 1.00 64.25 84 GLU A O 1
ATOM 680 N N . CYS A 1 85 ? 12.285 6.408 -15.069 1.00 61.66 85 CYS A N 1
ATOM 681 C CA . CYS A 1 85 ? 11.172 7.352 -15.044 1.00 61.66 85 CYS A CA 1
ATOM 682 C C . CYS A 1 85 ? 10.161 7.137 -16.187 1.00 61.66 85 CYS A C 1
ATOM 684 O O . CYS A 1 85 ? 8.977 7.408 -16.010 1.00 61.66 85 CYS A O 1
ATOM 686 N N . ALA A 1 86 ? 10.608 6.653 -17.351 1.00 64.12 86 ALA A N 1
ATOM 687 C CA . ALA A 1 86 ? 9.757 6.394 -18.515 1.00 64.12 86 ALA A CA 1
ATOM 688 C C . ALA A 1 86 ? 9.033 5.036 -18.440 1.00 64.12 86 ALA A C 1
ATOM 690 O O . ALA A 1 86 ? 7.876 4.945 -18.849 1.00 64.12 86 ALA A O 1
ATOM 691 N N . TRP A 1 87 ? 9.684 4.001 -17.896 1.00 63.50 87 TRP A N 1
ATOM 692 C CA . TRP A 1 87 ? 9.079 2.676 -17.689 1.00 63.50 87 TRP A CA 1
ATOM 693 C C . TRP A 1 87 ? 8.198 2.641 -16.428 1.00 63.50 87 TRP A C 1
ATOM 695 O O . TRP A 1 87 ? 7.164 1.985 -16.419 1.00 63.50 87 TRP A O 1
ATOM 705 N N . GLY A 1 88 ? 8.560 3.385 -15.376 1.00 63.16 88 GLY A N 1
ATOM 706 C CA . GLY A 1 88 ? 7.886 3.401 -14.071 1.00 63.16 88 GLY A CA 1
ATOM 707 C C . GLY A 1 88 ? 6.646 4.292 -13.971 1.00 63.16 88 GLY A C 1
ATOM 708 O O . GLY A 1 88 ? 6.251 4.665 -12.869 1.00 63.16 88 GLY A O 1
ATOM 709 N N . ILE A 1 89 ? 6.036 4.685 -15.090 1.00 69.00 89 ILE A N 1
ATOM 710 C CA . ILE A 1 89 ? 4.853 5.550 -15.083 1.00 69.00 89 ILE A CA 1
ATOM 711 C C . ILE A 1 89 ? 3.621 4.709 -14.702 1.00 69.00 89 ILE A C 1
ATOM 713 O O . ILE A 1 89 ? 3.323 3.738 -15.398 1.00 69.00 89 ILE A O 1
ATOM 717 N N . PRO A 1 90 ? 2.850 5.075 -13.659 1.00 62.94 90 PRO A N 1
ATOM 718 C CA . PRO A 1 90 ? 1.746 4.238 -13.172 1.00 62.94 90 PRO A CA 1
ATOM 719 C C . PRO A 1 90 ? 0.553 4.156 -14.144 1.00 62.94 90 PRO A C 1
ATOM 721 O O . PRO A 1 90 ? -0.314 3.306 -13.994 1.00 62.94 90 PRO A O 1
ATOM 724 N N . TRP A 1 91 ? 0.506 5.027 -15.155 1.00 69.12 91 TRP A N 1
ATOM 725 C CA . TRP A 1 91 ? -0.464 5.001 -16.258 1.00 69.12 91 TRP A CA 1
ATOM 726 C C . TRP A 1 91 ? 0.157 4.584 -17.604 1.00 69.12 91 TRP A C 1
ATOM 728 O O . TRP A 1 91 ? -0.448 4.809 -18.650 1.00 69.12 91 TRP A O 1
ATOM 738 N N . GLY A 1 92 ? 1.382 4.051 -17.601 1.00 64.75 92 GLY A N 1
ATOM 739 C CA . GLY A 1 92 ? 2.057 3.544 -18.798 1.00 64.75 92 GLY A CA 1
ATOM 740 C C . GLY A 1 92 ? 1.725 2.077 -19.082 1.00 64.75 92 GLY A C 1
ATOM 741 O O . GLY A 1 92 ? 1.293 1.354 -18.195 1.00 64.75 92 GLY A O 1
ATOM 742 N N . GLU A 1 93 ? 1.977 1.618 -20.306 1.00 63.56 93 GLU A N 1
ATOM 743 C CA . GLU A 1 93 ? 1.653 0.250 -20.760 1.00 63.56 93 GLU A CA 1
ATOM 744 C C . GLU A 1 93 ? 2.366 -0.869 -19.976 1.00 63.56 93 GLU A C 1
ATOM 746 O O . GLU A 1 93 ? 1.871 -1.990 -19.953 1.00 63.56 93 GLU A O 1
ATOM 751 N N . LEU A 1 94 ? 3.503 -0.568 -19.335 1.00 64.50 94 LEU A N 1
ATOM 752 C CA . LEU A 1 94 ? 4.373 -1.559 -18.678 1.00 64.50 94 LEU A CA 1
ATOM 753 C C . LEU A 1 94 ? 4.112 -1.728 -17.179 1.00 64.50 94 LEU A C 1
ATOM 755 O O . LEU A 1 94 ? 4.409 -2.770 -16.615 1.00 64.50 94 LEU A O 1
ATOM 759 N N . MET A 1 95 ? 3.597 -0.689 -16.517 1.00 63.88 95 MET A N 1
ATOM 760 C CA . MET A 1 95 ? 3.317 -0.697 -15.070 1.00 63.88 95 MET A CA 1
ATOM 761 C C . MET A 1 95 ? 1.866 -0.292 -14.758 1.00 63.88 95 MET A C 1
ATOM 763 O O . MET A 1 95 ? 1.489 -0.130 -13.593 1.00 63.88 95 MET A O 1
ATOM 767 N N . GLY A 1 96 ? 1.058 -0.094 -15.801 1.00 62.44 96 GLY A N 1
ATOM 768 C CA . GLY A 1 96 ? -0.378 0.137 -15.733 1.00 62.44 96 GLY A CA 1
ATOM 769 C C . GLY A 1 96 ? -1.175 -1.174 -15.750 1.00 62.44 96 GLY A C 1
ATOM 770 O O . GLY A 1 96 ? -0.602 -2.256 -15.866 1.00 62.44 96 GLY A O 1
ATOM 771 N N . PRO A 1 97 ? -2.512 -1.110 -15.621 1.00 58.59 97 PRO A N 1
ATOM 772 C CA . PRO A 1 97 ? -3.363 -2.297 -15.594 1.00 58.59 97 PRO A CA 1
ATOM 773 C C . PRO A 1 97 ? -3.409 -2.987 -16.970 1.00 58.59 97 PRO A C 1
ATOM 775 O O . PRO A 1 97 ? -4.274 -2.688 -17.793 1.00 58.59 97 PRO A O 1
ATOM 778 N N . ASN A 1 98 ? -2.484 -3.913 -17.222 1.00 63.94 98 ASN A N 1
ATOM 779 C CA . ASN A 1 98 ? -2.442 -4.724 -18.435 1.00 63.94 98 ASN A CA 1
ATOM 780 C C . ASN A 1 98 ? -2.875 -6.162 -18.116 1.00 63.94 98 ASN A C 1
ATOM 782 O O . ASN A 1 98 ? -2.291 -6.825 -17.268 1.00 63.94 98 ASN A O 1
ATOM 786 N N . ILE A 1 99 ? -3.938 -6.633 -18.770 1.00 65.75 99 ILE A N 1
ATOM 787 C CA . ILE A 1 99 ? -4.492 -7.987 -18.574 1.00 65.75 99 ILE A CA 1
ATOM 788 C C . ILE A 1 99 ? -3.850 -9.040 -19.489 1.00 65.75 99 ILE A C 1
ATOM 790 O O . ILE A 1 99 ? -4.219 -10.209 -19.416 1.00 65.75 99 ILE A O 1
ATOM 794 N N . GLY A 1 100 ? -2.961 -8.618 -20.394 1.00 63.78 100 GLY A N 1
ATOM 795 C CA . GLY A 1 100 ? -2.226 -9.486 -21.314 1.00 63.78 100 GLY A CA 1
ATOM 796 C C . GLY A 1 100 ? -0.729 -9.572 -21.019 1.00 63.78 100 GLY A C 1
ATOM 797 O O . GLY A 1 100 ? -0.045 -10.342 -21.689 1.00 63.78 100 GLY A O 1
ATOM 798 N N . ASP A 1 101 ? -0.233 -8.799 -20.051 1.00 63.41 101 ASP A N 1
ATOM 799 C CA . ASP A 1 101 ? 1.158 -8.847 -19.615 1.00 63.41 101 ASP A CA 1
ATOM 800 C C . ASP A 1 101 ? 1.308 -9.873 -18.486 1.00 63.41 101 ASP A C 1
ATOM 802 O O . ASP A 1 101 ? 0.702 -9.753 -17.419 1.00 63.41 101 ASP A O 1
ATOM 806 N N . HIS A 1 102 ? 2.104 -10.903 -18.752 1.00 60.66 102 HIS A N 1
ATOM 807 C CA . HIS A 1 102 ? 2.630 -11.787 -17.724 1.00 60.66 102 HIS A CA 1
ATOM 808 C C . HIS A 1 102 ? 3.971 -11.199 -17.338 1.00 60.66 102 HIS A C 1
ATOM 810 O O . HIS A 1 102 ? 4.807 -11.078 -18.228 1.00 60.66 102 HIS A O 1
ATOM 816 N N . VAL A 1 103 ? 4.153 -10.840 -16.055 1.00 59.31 103 VAL A N 1
ATOM 817 C CA . VAL A 1 103 ? 5.388 -10.256 -15.495 1.00 59.31 103 VAL A CA 1
ATOM 818 C C . VAL A 1 103 ? 6.593 -10.748 -16.307 1.00 59.31 103 VAL A C 1
ATOM 820 O O . VAL A 1 103 ? 6.991 -11.899 -16.147 1.00 59.31 103 VAL A O 1
ATOM 823 N N . MET A 1 104 ? 7.129 -9.873 -17.180 1.00 50.03 104 MET A N 1
ATOM 824 C CA . MET A 1 104 ? 8.227 -10.109 -18.145 1.00 50.03 104 MET A CA 1
ATOM 825 C C . MET A 1 104 ? 7.865 -10.615 -19.575 1.00 50.03 104 MET A C 1
ATOM 827 O O . MET A 1 104 ? 8.475 -11.587 -20.033 1.00 50.03 104 MET A O 1
ATOM 831 N N . ALA A 1 105 ? 6.995 -9.933 -20.337 1.00 41.41 105 ALA A N 1
ATOM 832 C CA . ALA A 1 105 ? 6.937 -10.075 -21.809 1.00 41.41 105 ALA A CA 1
ATOM 833 C C . ALA A 1 105 ? 7.523 -8.868 -22.566 1.00 41.41 105 ALA A C 1
ATOM 835 O O . ALA A 1 105 ? 7.213 -7.712 -22.205 1.00 41.41 105 ALA A O 1
#

Secondary structure (DSSP, 8-state):
-TTHHHHHHHHHHHHHHHHHHHHHHHHHHHHHHS-GGGHHHHHHHHHHHHHHHHHHIIIIIHHHHHH-TTSSS--TT-TTTHHHHHH--TTSTTTS--SS--S--

Radius of gyration: 18.54 Å; chains: 1; bounding box: 37×39×48 Å

pLDDT: mean 73.42, std 10.89, range [41.41, 87.69]

Sequence (105 aa):
MMGDDIFIENYYFVTVVFMWFLHVGFMSYEAGVSRRKNVMSTAVKNIMTIAVVTPAFYYAGWYTYFCFSGGFIPTPNNPIHGAECAWGIPWGELMGPNIGDHVMA